Protein AF-A0A7V4MTY8-F1 (afdb_monomer)

Structure (mmCIF, N/CA/C/O backbone):
data_AF-A0A7V4MTY8-F1
#
_entry.id   AF-A0A7V4MTY8-F1
#
loop_
_atom_site.group_PDB
_atom_site.id
_atom_site.type_symbol
_atom_site.label_atom_id
_atom_site.label_alt_id
_atom_site.label_comp_id
_atom_site.label_asym_id
_atom_site.label_entity_id
_atom_site.label_seq_id
_atom_site.pdbx_PDB_ins_code
_atom_site.Cartn_x
_atom_site.Cartn_y
_atom_site.Cartn_z
_atom_site.occupancy
_atom_site.B_iso_or_equiv
_atom_site.auth_seq_id
_atom_site.auth_comp_id
_atom_site.auth_asym_id
_atom_site.auth_atom_id
_atom_site.pdbx_PDB_model_num
ATOM 1 N N . MET A 1 1 ? -22.588 10.638 9.203 1.00 77.44 1 MET A N 1
ATOM 2 C CA . MET A 1 1 ? -21.471 9.729 8.895 1.00 77.44 1 MET A CA 1
ATOM 3 C C . MET A 1 1 ? -20.597 10.411 7.862 1.00 77.44 1 MET A C 1
ATOM 5 O O . MET A 1 1 ? -21.118 10.790 6.817 1.00 77.44 1 MET A O 1
ATOM 9 N N . MET A 1 2 ? -19.331 10.663 8.190 1.00 90.56 2 MET A N 1
ATOM 10 C CA . MET A 1 2 ? -18.383 11.354 7.312 1.00 90.56 2 MET A CA 1
ATOM 11 C C . MET A 1 2 ? -17.253 10.384 6.984 1.00 90.56 2 MET A C 1
ATOM 13 O O . MET A 1 2 ? -16.496 10.002 7.865 1.00 90.56 2 MET A O 1
ATOM 17 N N . ILE A 1 3 ? -17.124 9.996 5.717 1.00 94.56 3 ILE A N 1
ATOM 18 C CA . ILE A 1 3 ? -16.050 9.092 5.298 1.00 94.56 3 ILE A CA 1
ATOM 19 C C . ILE A 1 3 ? -14.771 9.906 5.110 1.00 94.56 3 ILE A C 1
ATOM 21 O O . ILE A 1 3 ? -14.722 10.807 4.272 1.00 94.56 3 ILE A O 1
ATOM 25 N N . GLN A 1 4 ? -13.733 9.573 5.876 1.00 96.44 4 GLN A N 1
ATOM 26 C CA . GLN A 1 4 ? -12.394 10.132 5.703 1.00 96.44 4 GLN A CA 1
ATOM 27 C C . GLN A 1 4 ? -11.595 9.247 4.750 1.00 96.44 4 GLN A C 1
ATOM 29 O O . GLN A 1 4 ? -11.524 8.035 4.945 1.00 96.44 4 GLN A O 1
ATOM 34 N N . VAL A 1 5 ? -10.977 9.849 3.733 1.00 97.81 5 VAL A N 1
ATOM 35 C CA . VAL A 1 5 ? -10.083 9.148 2.804 1.00 97.81 5 VAL A CA 1
ATOM 36 C C . VAL A 1 5 ? -8.668 9.667 3.011 1.00 97.81 5 VAL A C 1
ATOM 38 O O . VAL A 1 5 ? -8.410 10.853 2.814 1.00 97.81 5 VAL A O 1
ATOM 41 N N . LEU A 1 6 ? -7.747 8.788 3.400 1.00 96.88 6 LEU A N 1
ATOM 42 C CA . LEU A 1 6 ? -6.356 9.144 3.672 1.00 96.88 6 LEU A CA 1
ATOM 43 C C . LEU A 1 6 ? -5.453 8.545 2.596 1.00 96.88 6 LEU A C 1
ATOM 45 O O . LEU A 1 6 ? -5.322 7.324 2.483 1.00 96.88 6 LEU A O 1
ATOM 49 N N . LYS A 1 7 ? -4.807 9.408 1.804 1.00 96.69 7 LYS A N 1
ATOM 50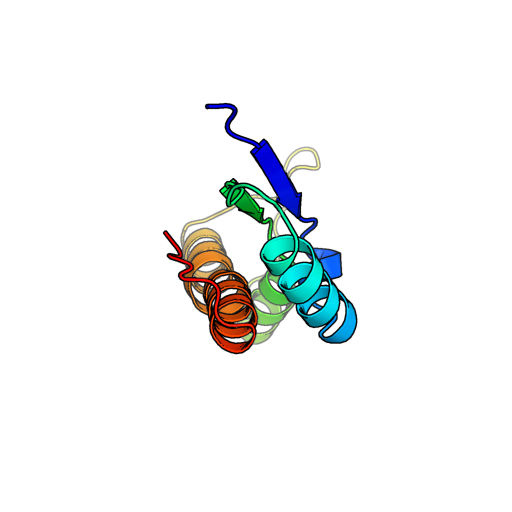 C CA . LYS A 1 7 ? -3.780 8.973 0.856 1.00 96.69 7 LYS A CA 1
ATOM 51 C C . LYS A 1 7 ? -2.447 8.842 1.579 1.00 96.69 7 LYS A C 1
ATOM 53 O O . LYS A 1 7 ? -1.855 9.834 1.986 1.00 96.69 7 LYS A O 1
ATOM 58 N N . ILE A 1 8 ? -1.944 7.620 1.654 1.00 95.25 8 ILE A N 1
ATOM 59 C CA . ILE A 1 8 ? -0.644 7.311 2.238 1.00 95.25 8 ILE A CA 1
ATOM 60 C C . ILE A 1 8 ? 0.383 7.214 1.114 1.00 95.25 8 ILE A C 1
ATOM 62 O O . ILE A 1 8 ? 0.181 6.488 0.129 1.00 95.25 8 ILE A O 1
ATOM 66 N N . GLY A 1 9 ? 1.449 8.006 1.208 1.00 91.12 9 GLY A N 1
ATOM 67 C CA . GLY A 1 9 ? 2.544 7.987 0.246 1.00 91.12 9 GLY A CA 1
ATOM 68 C C . GLY A 1 9 ? 3.248 6.627 0.235 1.00 91.12 9 GLY A C 1
ATOM 69 O O . GLY A 1 9 ? 3.286 5.909 1.229 1.00 91.12 9 GLY A O 1
ATOM 70 N N . GLY A 1 10 ? 3.717 6.213 -0.941 1.00 84.50 10 GLY A N 1
ATOM 71 C CA . GLY A 1 10 ? 4.297 4.882 -1.108 1.00 84.50 10 GLY A CA 1
ATOM 72 C C . GLY A 1 10 ? 5.673 4.725 -0.464 1.00 84.50 10 GLY A C 1
ATOM 73 O O . GLY A 1 10 ? 5.986 3.650 0.033 1.00 84.50 10 GLY A O 1
ATOM 74 N N . ASN A 1 11 ? 6.473 5.795 -0.447 1.00 87.38 11 ASN A N 1
ATOM 75 C CA . ASN A 1 11 ? 7.822 5.782 0.125 1.00 87.38 11 ASN A CA 1
ATOM 76 C C . ASN A 1 11 ? 7.793 5.639 1.650 1.00 87.38 11 ASN A C 1
ATOM 78 O O . ASN A 1 11 ? 8.681 5.030 2.230 1.00 87.38 11 ASN A O 1
ATOM 82 N N . GLU A 1 12 ? 6.774 6.204 2.285 1.00 90.44 12 GLU A N 1
ATOM 83 C CA . GLU A 1 12 ? 6.561 6.211 3.725 1.00 90.44 12 GLU A CA 1
ATOM 84 C C . GLU A 1 12 ? 6.166 4.816 4.217 1.00 90.44 12 GLU A C 1
ATOM 86 O O . GLU A 1 12 ? 6.588 4.387 5.282 1.00 90.44 12 GLU A O 1
ATOM 91 N N . ILE A 1 13 ? 5.418 4.056 3.411 1.00 90.44 13 ILE A N 1
ATOM 92 C CA . ILE A 1 13 ? 4.995 2.694 3.770 1.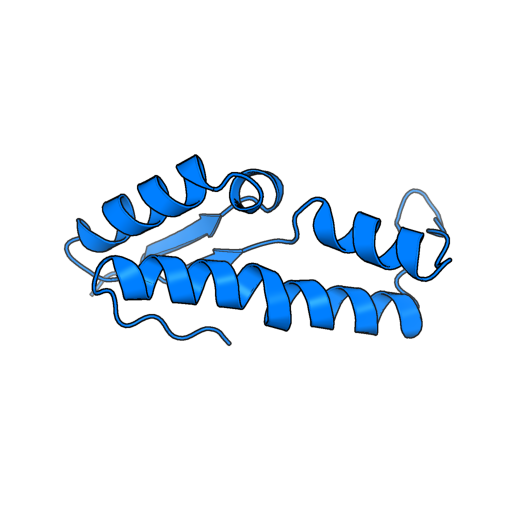00 90.44 13 ILE A CA 1
ATOM 93 C C . ILE A 1 13 ? 6.184 1.724 3.807 1.00 90.44 13 ILE A C 1
ATOM 95 O O . ILE A 1 13 ? 6.067 0.658 4.408 1.00 90.44 13 ILE A O 1
ATOM 99 N N . ASP A 1 14 ? 7.310 2.050 3.166 1.00 87.50 14 ASP A N 1
ATOM 100 C CA . ASP A 1 14 ? 8.544 1.257 3.251 1.00 87.50 14 ASP A CA 1
ATOM 101 C C . ASP A 1 14 ? 9.228 1.386 4.627 1.00 87.50 14 ASP A C 1
ATOM 103 O O . ASP A 1 14 ? 10.041 0.532 4.984 1.00 87.50 14 ASP A O 1
ATOM 107 N N . ASP A 1 15 ? 8.883 2.412 5.412 1.00 92.31 15 ASP A N 1
ATOM 108 C CA . ASP A 1 15 ? 9.368 2.618 6.775 1.00 92.31 15 ASP A CA 1
ATOM 109 C C . ASP A 1 15 ? 8.454 1.915 7.795 1.00 92.31 15 ASP A C 1
ATOM 111 O O . ASP A 1 15 ? 7.264 2.208 7.940 1.00 92.31 15 ASP A O 1
ATOM 115 N N . ALA A 1 16 ? 9.025 0.959 8.528 1.00 92.69 16 ALA A N 1
ATOM 116 C CA . ALA A 1 16 ? 8.294 0.175 9.513 1.00 92.69 16 ALA A CA 1
ATOM 117 C C . ALA A 1 16 ? 7.850 0.996 10.737 1.00 92.69 16 ALA A C 1
ATOM 119 O O . ALA A 1 16 ? 6.831 0.649 11.337 1.00 92.69 16 ALA A O 1
ATOM 120 N N . ASP A 1 17 ? 8.590 2.043 11.119 1.00 96.12 17 ASP A N 1
ATOM 121 C CA . ASP A 1 17 ? 8.188 2.948 12.203 1.00 96.12 17 ASP A CA 1
ATOM 122 C C . ASP A 1 17 ? 6.974 3.772 11.778 1.00 96.12 17 ASP A C 1
ATOM 124 O O . ASP A 1 17 ? 5.957 3.771 12.472 1.00 96.12 17 ASP A O 1
ATOM 128 N N . PHE A 1 18 ? 7.019 4.347 10.572 1.00 95.94 18 PHE A N 1
ATOM 129 C CA . PHE A 1 18 ? 5.882 5.069 10.004 1.00 95.94 18 PHE A CA 1
ATOM 130 C C . PHE A 1 18 ? 4.619 4.200 9.939 1.00 95.94 18 PHE A C 1
ATOM 132 O O . PHE A 1 18 ? 3.540 4.644 10.326 1.00 95.94 18 PHE A O 1
ATOM 139 N N . VAL A 1 19 ? 4.730 2.948 9.479 1.00 96.00 19 VAL A N 1
ATOM 140 C CA . VAL A 1 19 ? 3.579 2.033 9.388 1.00 96.00 19 VAL A CA 1
ATOM 141 C C . VAL A 1 19 ? 2.989 1.712 10.768 1.00 96.00 19 VAL A C 1
ATOM 143 O O . VAL A 1 19 ? 1.764 1.649 10.898 1.00 96.00 19 VAL A O 1
ATOM 146 N N . ARG A 1 20 ? 3.825 1.537 11.801 1.00 97.19 20 ARG A N 1
ATOM 147 C CA . ARG A 1 20 ? 3.353 1.338 13.184 1.00 97.19 20 ARG A CA 1
ATOM 148 C C . ARG A 1 20 ? 2.613 2.564 13.705 1.00 97.19 20 ARG A C 1
ATOM 150 O O . ARG A 1 20 ? 1.516 2.433 14.245 1.00 97.19 20 ARG A O 1
ATOM 157 N N . ASP A 1 21 ? 3.187 3.746 13.521 1.00 97.94 21 ASP A N 1
ATOM 158 C CA . ASP A 1 21 ? 2.584 4.987 14.002 1.00 97.94 21 ASP A CA 1
ATOM 159 C C . ASP A 1 21 ? 1.294 5.321 13.245 1.00 97.94 21 ASP A C 1
ATOM 161 O O . ASP A 1 21 ? 0.309 5.732 13.859 1.00 97.94 21 ASP A O 1
ATOM 165 N N . LEU A 1 22 ? 1.242 5.040 11.939 1.00 97.44 22 LEU A N 1
ATOM 166 C CA . LEU A 1 22 ? 0.017 5.117 11.145 1.00 97.44 22 LEU A CA 1
ATOM 167 C C . LEU A 1 22 ? -1.072 4.194 11.703 1.00 97.44 22 LEU A C 1
ATOM 169 O O . LEU A 1 22 ? -2.214 4.625 11.849 1.00 97.44 22 LEU A O 1
ATOM 173 N N . ALA A 1 23 ? -0.744 2.941 12.028 1.00 98.06 23 ALA A N 1
ATOM 174 C CA . ALA A 1 23 ? -1.722 1.994 12.558 1.00 98.06 23 ALA A CA 1
ATOM 175 C C . ALA A 1 23 ? -2.301 2.459 13.907 1.00 98.06 23 ALA A C 1
ATOM 177 O O . ALA A 1 23 ? -3.520 2.438 14.098 1.00 98.06 23 ALA A O 1
ATOM 178 N N . ARG A 1 24 ? -1.450 2.977 14.803 1.00 98.19 24 ARG A N 1
ATOM 179 C CA . ARG A 1 24 ? -1.871 3.579 16.081 1.00 98.19 24 ARG A CA 1
ATOM 180 C C . ARG A 1 24 ? -2.745 4.812 15.879 1.00 98.19 24 ARG A C 1
ATOM 182 O O . ARG A 1 24 ? -3.773 4.955 16.540 1.00 98.19 24 ARG A O 1
ATOM 189 N N . ALA A 1 25 ? -2.366 5.684 14.944 1.00 97.50 25 ALA A N 1
ATOM 190 C CA . ALA A 1 25 ? -3.150 6.862 14.599 1.00 97.50 25 ALA A CA 1
ATOM 191 C C . ALA A 1 25 ? -4.541 6.459 14.091 1.00 97.50 25 ALA A C 1
ATOM 193 O O . ALA A 1 25 ? -5.539 6.969 14.594 1.00 97.50 25 ALA A O 1
ATOM 194 N N . VAL A 1 26 ? -4.625 5.484 13.179 1.00 97.69 26 VAL A N 1
ATOM 195 C CA . VAL A 1 26 ? -5.900 4.961 12.663 1.00 97.69 26 VAL A CA 1
ATOM 196 C C . VAL A 1 26 ? -6.753 4.36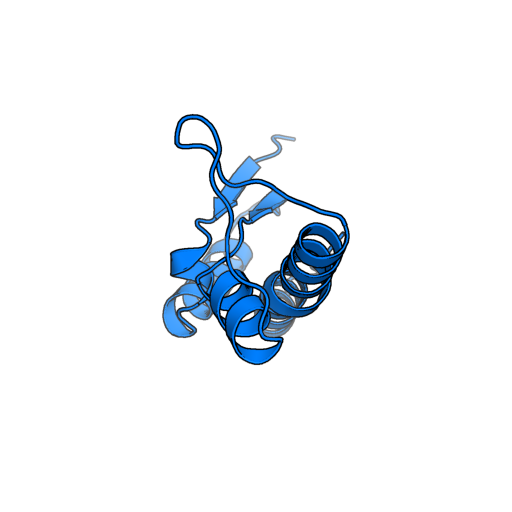8 13.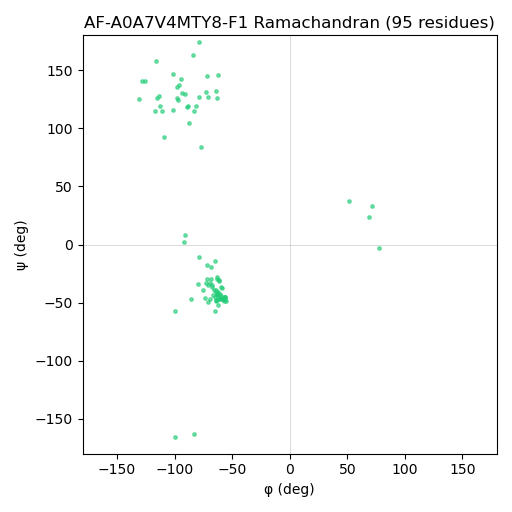783 1.00 97.69 26 VAL A C 1
ATOM 198 O O . VAL A 1 26 ? -7.947 4.654 13.844 1.00 97.69 26 VAL A O 1
ATOM 201 N N . LYS A 1 27 ? -6.156 3.609 14.708 1.00 97.56 27 LYS A N 1
ATOM 202 C CA . LYS A 1 27 ? -6.868 3.059 15.870 1.00 97.56 27 LYS A CA 1
ATOM 203 C C . LYS A 1 27 ? -7.456 4.140 16.783 1.00 97.56 27 LYS A C 1
ATOM 205 O O . LYS A 1 27 ? -8.490 3.908 17.403 1.00 97.56 27 LYS A O 1
ATOM 210 N N . SER A 1 28 ? -6.803 5.298 16.874 1.00 97.19 28 SER A N 1
ATOM 211 C CA . SER A 1 28 ? -7.242 6.420 17.714 1.00 97.19 28 SER A CA 1
ATOM 212 C C . SER A 1 28 ? -8.378 7.261 17.114 1.00 97.19 28 SER A C 1
ATOM 214 O O . SER A 1 28 ? -8.950 8.096 17.815 1.00 97.19 28 SER A O 1
ATOM 216 N N . LEU A 1 29 ? -8.712 7.065 15.833 1.00 95.81 29 LEU A N 1
ATOM 217 C CA . LEU A 1 29 ? -9.793 7.800 15.178 1.00 95.81 29 LEU A CA 1
ATOM 218 C C . LEU A 1 29 ? -11.161 7.339 15.693 1.00 95.81 29 LEU A C 1
ATOM 220 O O . LEU A 1 29 ? -11.384 6.161 15.962 1.00 95.81 29 LEU A O 1
ATOM 224 N N . ALA A 1 30 ? -12.102 8.281 15.784 1.00 94.50 30 ALA A N 1
ATOM 225 C CA . ALA A 1 30 ? -13.467 7.991 16.220 1.00 94.50 30 ALA A CA 1
ATOM 226 C C . ALA A 1 30 ? -14.243 7.119 15.213 1.00 94.50 30 ALA A C 1
ATOM 228 O O . ALA A 1 30 ? -15.049 6.285 15.618 1.00 94.50 30 ALA A O 1
ATOM 229 N N . GLU A 1 31 ? -13.990 7.304 13.912 1.00 94.19 31 GLU A N 1
ATOM 230 C CA . GLU A 1 31 ? -14.555 6.505 12.819 1.00 94.19 31 GLU A CA 1
ATOM 231 C C . GLU A 1 31 ? -13.409 5.957 11.937 1.00 94.19 31 GLU A C 1
ATOM 233 O O . GLU A 1 31 ? -12.447 6.691 11.681 1.00 94.19 31 GLU A O 1
ATOM 238 N N . PRO A 1 32 ? -13.479 4.699 11.453 1.00 91.75 32 PRO A N 1
ATOM 239 C CA . PRO A 1 32 ? -12.450 4.134 10.581 1.00 91.75 32 PRO A CA 1
ATOM 240 C C . PRO A 1 32 ? -12.345 4.877 9.235 1.00 91.75 32 PRO A C 1
ATOM 242 O O . PRO A 1 32 ? -13.366 5.084 8.571 1.00 91.75 32 PRO A O 1
ATOM 245 N N . PRO A 1 33 ? -11.133 5.248 8.782 1.00 96.88 33 PRO A N 1
ATOM 246 C CA . PRO A 1 33 ? -10.934 5.868 7.479 1.00 96.88 33 PRO A CA 1
ATOM 247 C C . PRO A 1 33 ? -10.822 4.824 6.361 1.00 96.88 33 PRO A C 1
ATOM 249 O O . PRO A 1 33 ? -10.487 3.661 6.586 1.00 96.88 33 PRO A O 1
ATOM 252 N N . VAL A 1 34 ? -10.993 5.277 5.120 1.00 98.00 34 VAL A N 1
ATOM 253 C CA . VAL A 1 34 ? -10.550 4.554 3.925 1.00 98.00 34 VAL A CA 1
ATOM 254 C C . VAL A 1 34 ? -9.109 4.951 3.627 1.00 98.00 34 VAL A C 1
ATOM 256 O O . VAL A 1 34 ? -8.814 6.120 3.370 1.00 98.00 34 VAL A O 1
ATOM 259 N N . LEU A 1 35 ? -8.198 3.981 3.639 1.00 97.69 35 LEU A N 1
ATOM 260 C CA . LEU A 1 35 ? -6.800 4.210 3.282 1.00 97.69 35 LEU A CA 1
ATOM 261 C C . LEU A 1 35 ? -6.573 3.916 1.800 1.00 97.69 35 LEU A C 1
ATOM 263 O O . LEU A 1 35 ? -6.910 2.841 1.311 1.00 97.69 35 LEU A O 1
ATOM 267 N N . VAL A 1 36 ? -5.938 4.852 1.098 1.00 97.75 36 VAL A N 1
ATOM 268 C CA . VAL A 1 36 ? -5.460 4.660 -0.275 1.00 97.75 36 VAL A CA 1
ATOM 269 C C . VAL A 1 36 ? -3.942 4.693 -0.240 1.00 97.75 36 VAL A C 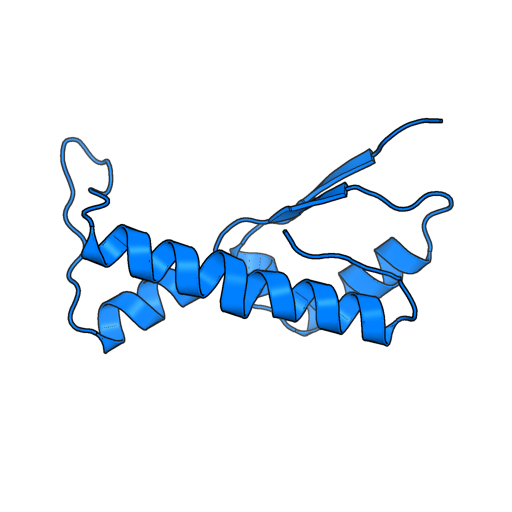1
ATOM 271 O O . VAL A 1 36 ? -3.355 5.647 0.268 1.00 97.75 36 VAL A O 1
ATOM 274 N N . HIS A 1 37 ? -3.276 3.686 -0.796 1.00 95.81 37 HIS A N 1
ATOM 275 C CA . HIS A 1 37 ? -1.817 3.643 -0.832 1.00 95.81 37 HIS A CA 1
ATOM 276 C C . HIS A 1 37 ? -1.273 3.689 -2.259 1.00 95.81 37 HIS A C 1
ATOM 278 O O . HIS A 1 37 ? -1.972 3.422 -3.231 1.00 95.81 37 HIS A O 1
ATOM 284 N N . GLY A 1 38 ? -0.012 4.103 -2.382 1.00 92.06 38 GLY A N 1
ATOM 285 C CA . GLY A 1 38 ? 0.755 3.950 -3.617 1.00 92.06 38 GLY A CA 1
ATOM 286 C C . GLY A 1 38 ? 1.688 2.745 -3.541 1.00 92.06 38 GLY A C 1
ATOM 287 O O . GLY A 1 38 ? 1.582 1.911 -2.641 1.00 92.06 38 GLY A O 1
ATOM 288 N N . GLY A 1 39 ? 2.636 2.692 -4.469 1.00 84.00 39 GLY A N 1
ATOM 289 C CA . GLY A 1 39 ? 3.781 1.792 -4.382 1.00 84.00 39 GLY A CA 1
ATOM 290 C C . GLY A 1 39 ? 4.980 2.494 -3.766 1.00 84.00 39 GLY A C 1
ATOM 291 O O . GLY A 1 39 ? 5.199 3.671 -4.044 1.00 84.00 39 GLY A O 1
ATOM 292 N N . GLY A 1 40 ? 5.746 1.775 -2.955 1.00 76.44 40 GLY A N 1
ATOM 293 C CA . GLY A 1 40 ? 7.063 2.209 -2.505 1.00 76.44 40 GLY A CA 1
ATOM 294 C C . GLY A 1 40 ? 8.153 1.903 -3.528 1.00 76.44 40 GLY A C 1
ATOM 295 O O . GLY A 1 40 ? 7.894 1.571 -4.692 1.00 76.44 40 GLY A O 1
ATOM 296 N N . LYS A 1 41 ? 9.401 1.941 -3.066 1.00 90.69 41 LYS A N 1
ATOM 297 C CA . LYS A 1 41 ? 10.592 1.576 -3.853 1.00 90.69 41 LYS A CA 1
ATOM 298 C C . LYS A 1 41 ? 10.588 0.092 -4.239 1.00 90.69 41 LYS A C 1
ATOM 300 O O . LYS A 1 41 ? 11.309 -0.333 -5.137 1.00 90.69 41 LYS A O 1
ATOM 305 N N . GLU A 1 42 ? 9.729 -0.696 -3.601 1.00 91.38 42 GLU A N 1
ATOM 306 C CA . GLU A 1 42 ? 9.628 -2.144 -3.761 1.00 91.38 42 GLU A CA 1
ATOM 307 C C . GLU A 1 42 ? 9.228 -2.615 -5.163 1.00 91.38 42 GLU A C 1
ATOM 309 O O . GLU A 1 42 ? 9.661 -3.693 -5.565 1.00 91.38 42 GLU A O 1
ATOM 314 N N . ILE A 1 43 ? 8.456 -1.823 -5.921 1.00 92.44 43 ILE A N 1
ATOM 315 C CA . ILE A 1 43 ? 8.113 -2.168 -7.314 1.00 92.44 43 ILE A CA 1
ATOM 316 C C . ILE A 1 43 ? 9.392 -2.220 -8.146 1.00 92.44 43 ILE A C 1
ATOM 318 O O . ILE A 1 43 ? 9.674 -3.228 -8.789 1.00 92.44 43 ILE A O 1
ATOM 322 N N . ARG A 1 44 ? 10.188 -1.146 -8.080 1.00 90.75 44 ARG A N 1
ATOM 323 C CA . ARG A 1 44 ? 11.472 -1.045 -8.777 1.00 90.75 44 ARG A CA 1
ATOM 324 C C . ARG A 1 44 ? 12.403 -2.178 -8.353 1.00 90.75 44 ARG A C 1
ATOM 326 O O . ARG A 1 44 ? 12.943 -2.862 -9.211 1.00 90.75 44 ARG A O 1
ATOM 333 N N . ASN A 1 45 ? 12.512 -2.431 -7.049 1.00 92.88 45 ASN A N 1
ATOM 334 C CA . ASN A 1 45 ? 13.375 -3.490 -6.526 1.00 92.88 45 ASN A CA 1
ATOM 335 C C . ASN A 1 45 ? 13.000 -4.880 -7.068 1.00 92.88 45 ASN A C 1
ATOM 337 O O . ASN A 1 45 ? 13.883 -5.705 -7.292 1.00 92.88 45 ASN A O 1
ATOM 341 N N . LEU A 1 46 ? 11.705 -5.178 -7.237 1.00 94.25 46 LEU A N 1
ATOM 342 C CA . LEU A 1 46 ? 11.283 -6.460 -7.806 1.00 94.25 46 LEU A CA 1
ATOM 343 C C . LEU A 1 46 ? 11.506 -6.510 -9.322 1.00 94.25 46 LEU A C 1
ATOM 345 O O . LEU A 1 46 ? 11.964 -7.534 -9.815 1.00 94.25 46 LEU A O 1
ATOM 349 N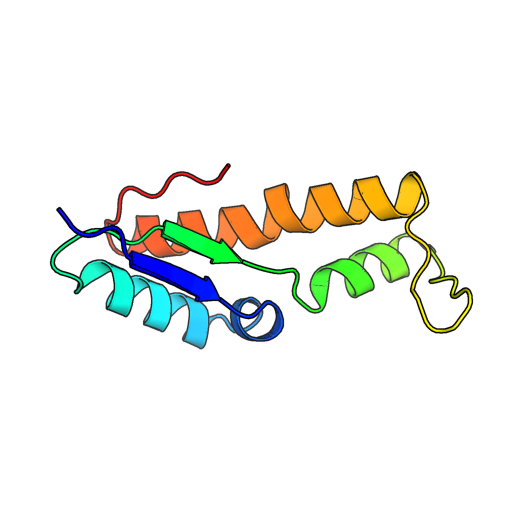 N . GLN A 1 47 ? 11.251 -5.414 -10.043 1.00 93.69 47 GLN A N 1
ATOM 350 C CA . GLN A 1 47 ? 11.559 -5.318 -11.475 1.00 93.69 47 GLN A CA 1
ATOM 351 C C . GLN A 1 47 ? 13.051 -5.569 -11.744 1.00 93.69 47 GLN A C 1
ATOM 353 O O . GLN A 1 47 ? 13.381 -6.427 -12.558 1.00 93.69 47 GLN A O 1
ATOM 358 N N . GLU A 1 48 ? 13.944 -4.916 -10.994 1.00 93.38 48 GLU A N 1
ATOM 359 C CA . GLU A 1 48 ? 15.401 -5.087 -11.110 1.00 93.38 48 GLU A CA 1
ATOM 360 C C . GLU A 1 48 ? 15.833 -6.536 -10.838 1.00 93.38 48 GLU A C 1
ATOM 362 O O . GLU A 1 48 ? 16.606 -7.113 -11.599 1.00 93.38 48 GLU A O 1
ATOM 367 N N . LYS A 1 49 ? 15.282 -7.176 -9.797 1.00 95.62 49 LYS A N 1
ATOM 368 C CA . LYS A 1 49 ? 15.566 -8.591 -9.485 1.00 95.62 49 LYS A CA 1
ATOM 369 C C . LYS A 1 49 ? 15.114 -9.561 -10.575 1.00 95.62 49 LYS A C 1
ATOM 371 O O . LYS A 1 49 ? 15.683 -10.643 -10.686 1.00 95.62 49 LYS A O 1
ATOM 376 N N . LEU A 1 50 ? 14.085 -9.196 -11.334 1.00 96.19 50 LEU A N 1
ATOM 377 C CA . LEU A 1 50 ? 13.552 -9.986 -12.444 1.00 96.19 50 LEU A CA 1
ATOM 378 C C . LEU A 1 50 ? 14.187 -9.613 -13.794 1.00 96.19 50 LEU A C 1
ATOM 380 O O . LEU A 1 50 ? 13.806 -10.181 -14.813 1.00 96.19 50 LEU A O 1
ATOM 384 N N . GLY A 1 51 ? 15.145 -8.677 -13.817 1.00 94.88 51 GLY A N 1
ATOM 385 C CA . GLY A 1 51 ? 15.783 -8.204 -15.048 1.00 94.88 51 GLY A CA 1
ATOM 386 C C . GLY A 1 51 ? 14.850 -7.395 -15.955 1.00 94.88 51 GLY A C 1
ATOM 387 O O . GLY A 1 51 ? 15.064 -7.338 -17.165 1.00 94.88 51 GLY A O 1
ATOM 388 N N . LEU A 1 52 ? 13.790 -6.800 -15.396 1.00 93.62 52 LEU A N 1
ATOM 389 C CA . LEU A 1 52 ? 12.852 -5.955 -16.130 1.00 93.62 52 LEU A CA 1
ATOM 390 C C . LEU A 1 52 ? 13.347 -4.507 -16.139 1.00 93.62 52 LEU A C 1
ATOM 392 O O . LEU A 1 52 ? 13.224 -3.783 -15.150 1.00 93.62 52 LEU A O 1
ATOM 396 N N . GLU A 1 53 ? 13.875 -4.081 -17.282 1.00 87.81 53 GLU A N 1
ATOM 397 C CA . GLU A 1 53 ? 14.388 -2.725 -17.475 1.00 87.81 53 GLU A CA 1
ATOM 398 C C . GLU A 1 53 ? 13.256 -1.709 -17.730 1.00 87.81 53 GLU A C 1
ATOM 400 O O . GLU A 1 53 ? 12.456 -1.892 -18.657 1.00 87.81 53 GLU A O 1
ATOM 405 N N . PRO A 1 54 ? 13.181 -0.599 -16.968 1.00 85.69 54 PRO A N 1
ATOM 406 C CA . PRO A 1 54 ? 12.194 0.448 -17.205 1.00 85.69 54 PRO A CA 1
ATOM 407 C C . PRO A 1 54 ? 12.383 1.121 -18.571 1.00 85.69 54 PRO A C 1
ATOM 409 O O . PRO A 1 54 ? 13.444 1.670 -18.866 1.00 85.69 54 PRO A O 1
ATOM 412 N N . ARG A 1 55 ? 11.320 1.166 -19.380 1.00 90.62 55 ARG A N 1
ATOM 413 C CA . ARG A 1 55 ? 11.286 1.943 -20.630 1.00 90.62 55 ARG A CA 1
ATOM 414 C C . ARG A 1 55 ? 10.514 3.241 -20.435 1.00 90.62 55 ARG A C 1
ATOM 416 O O . ARG A 1 55 ? 9.538 3.274 -19.685 1.00 90.62 55 ARG A O 1
ATOM 423 N N . TYR A 1 56 ? 10.927 4.289 -21.140 1.00 94.50 56 TYR A N 1
ATOM 424 C CA . TYR A 1 56 ? 10.274 5.595 -21.105 1.00 94.50 56 TYR A CA 1
ATOM 425 C C . TYR A 1 56 ? 9.959 6.080 -22.518 1.00 94.50 56 TYR A C 1
ATOM 427 O O . TYR A 1 56 ? 10.774 5.916 -23.423 1.00 94.50 56 TYR A O 1
ATOM 435 N N . VAL A 1 57 ? 8.789 6.693 -22.682 1.00 96.69 57 VAL A N 1
ATOM 436 C CA . VAL A 1 57 ? 8.359 7.400 -23.896 1.00 96.69 57 VAL A CA 1
ATOM 437 C C . VAL A 1 57 ? 7.828 8.754 -23.443 1.00 96.69 57 VAL A C 1
ATOM 439 O O . VAL A 1 57 ? 7.008 8.812 -22.531 1.00 96.69 57 VAL A O 1
ATOM 442 N N . ASP A 1 58 ? 8.359 9.840 -24.005 1.00 96.00 58 ASP A N 1
ATOM 443 C CA . ASP A 1 58 ? 7.981 11.220 -23.656 1.00 96.00 58 ASP A CA 1
ATOM 444 C C . ASP A 1 58 ? 8.032 11.526 -22.145 1.00 96.00 58 ASP A C 1
ATOM 446 O O . ASP A 1 58 ? 7.189 12.224 -21.586 1.00 96.00 58 ASP A O 1
ATOM 450 N N . GLY A 1 59 ? 9.028 10.965 -21.450 1.00 94.12 59 GLY A N 1
ATOM 451 C CA . GLY A 1 59 ? 9.209 11.130 -20.001 1.00 94.12 59 GLY A CA 1
ATOM 452 C C . GLY A 1 59 ? 8.268 10.289 -19.129 1.00 94.12 59 GLY A C 1
ATOM 453 O O . GLY A 1 59 ? 8.420 10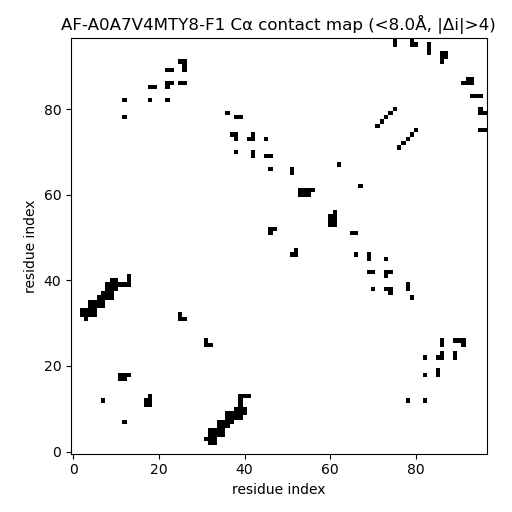.281 -17.907 1.00 94.12 59 GLY A O 1
ATOM 454 N N . LEU A 1 60 ? 7.340 9.534 -19.721 1.00 93.25 60 LEU A N 1
ATOM 455 C CA . LEU A 1 60 ? 6.438 8.625 -19.018 1.00 93.25 60 LEU A CA 1
ATOM 456 C C . LEU A 1 60 ? 6.981 7.200 -19.042 1.00 93.25 60 LEU A C 1
ATOM 458 O O . LEU A 1 60 ? 7.447 6.713 -20.072 1.00 93.25 60 LEU A O 1
ATOM 462 N N . ARG A 1 61 ? 6.900 6.507 -17.903 1.00 90.12 61 ARG A N 1
ATOM 463 C CA . ARG A 1 61 ? 7.274 5.093 -17.828 1.00 90.12 61 ARG A CA 1
ATOM 464 C C . ARG A 1 61 ? 6.240 4.250 -18.571 1.00 90.12 61 ARG A C 1
ATOM 466 O O . ARG A 1 61 ? 5.053 4.300 -18.252 1.00 90.12 61 ARG A O 1
ATOM 473 N N . VAL A 1 62 ? 6.704 3.421 -19.495 1.00 93.81 62 VAL A N 1
ATOM 474 C CA . VAL A 1 62 ? 5.871 2.415 -20.155 1.00 93.81 62 VAL A CA 1
ATOM 475 C C . VAL A 1 62 ? 5.578 1.294 -19.163 1.00 93.81 62 VAL A C 1
ATOM 477 O O . VAL A 1 62 ? 6.484 0.788 -18.503 1.00 93.81 62 VAL A O 1
ATOM 480 N N . THR A 1 63 ? 4.308 0.916 -19.048 1.00 93.75 63 THR A N 1
ATOM 481 C CA . THR A 1 63 ? 3.880 -0.248 -18.263 1.00 93.75 63 THR A CA 1
ATOM 482 C C . THR A 1 63 ? 3.424 -1.317 -19.246 1.00 93.75 63 THR A C 1
ATOM 4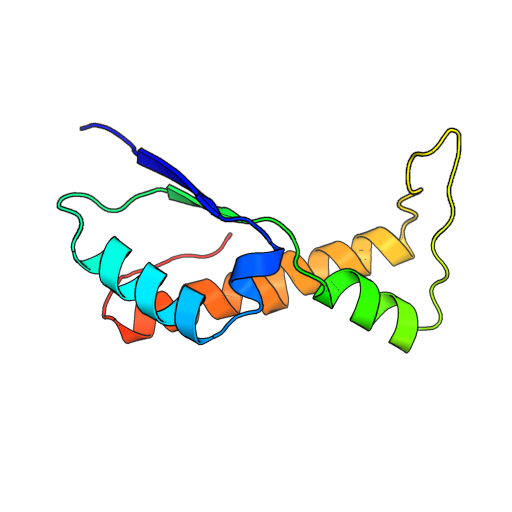84 O O . THR A 1 63 ? 2.287 -1.281 -19.704 1.00 93.75 63 THR A O 1
ATOM 487 N N . ASP A 1 64 ? 4.347 -2.199 -19.630 1.00 94.75 64 ASP A N 1
ATOM 488 C CA . ASP A 1 64 ? 4.037 -3.400 -20.412 1.00 94.75 64 ASP A CA 1
ATOM 489 C C . ASP A 1 64 ? 3.445 -4.504 -19.522 1.00 94.75 64 ASP A C 1
ATOM 491 O O . ASP A 1 64 ? 3.375 -4.349 -18.301 1.00 94.75 64 ASP A O 1
ATOM 495 N N . ASP A 1 65 ? 3.009 -5.609 -20.127 1.00 96.62 65 ASP A N 1
ATOM 496 C CA . ASP A 1 65 ? 2.304 -6.688 -19.421 1.00 96.62 65 ASP A CA 1
ATOM 497 C C . ASP A 1 65 ? 3.124 -7.239 -18.243 1.00 96.62 65 ASP A C 1
ATOM 499 O O . ASP A 1 65 ? 2.633 -7.307 -17.116 1.00 96.62 65 ASP A O 1
ATOM 503 N N . ALA A 1 66 ? 4.414 -7.517 -18.463 1.00 95.19 66 ALA A N 1
ATOM 504 C CA . ALA A 1 66 ? 5.318 -7.983 -17.411 1.00 95.19 66 ALA A CA 1
ATOM 505 C C . ALA A 1 66 ? 5.488 -6.943 -16.288 1.00 95.19 66 ALA A C 1
ATOM 507 O O . ALA A 1 66 ? 5.498 -7.279 -15.101 1.00 95.19 66 ALA A O 1
ATOM 508 N N . SER A 1 67 ? 5.593 -5.657 -16.637 1.00 93.62 67 SER A N 1
ATOM 509 C CA . SER A 1 67 ? 5.655 -4.582 -15.644 1.00 93.62 67 SER A CA 1
ATOM 510 C C . SER A 1 67 ? 4.355 -4.450 -14.855 1.00 93.62 67 SER A C 1
ATOM 512 O O . SER A 1 67 ? 4.405 -4.199 -13.650 1.00 93.62 67 SER A O 1
ATOM 514 N N . LEU A 1 68 ? 3.200 -4.611 -15.506 1.00 95.38 68 LEU A N 1
ATOM 515 C CA . LEU A 1 68 ? 1.891 -4.534 -14.865 1.00 95.38 68 LEU A CA 1
ATOM 516 C C . LEU A 1 68 ? 1.707 -5.662 -13.848 1.00 95.38 68 LEU A C 1
ATOM 518 O O . LEU A 1 68 ? 1.290 -5.389 -12.722 1.00 95.38 68 LEU A O 1
ATOM 522 N N . GLU A 1 69 ? 2.076 -6.893 -14.205 1.00 96.44 69 GLU A N 1
ATOM 523 C CA . GLU A 1 69 ? 2.044 -8.038 -13.288 1.00 96.44 69 GLU A CA 1
ATOM 524 C C . GLU A 1 69 ? 2.883 -7.767 -12.034 1.00 96.44 69 GLU A C 1
ATOM 526 O O . GLU A 1 69 ? 2.411 -7.938 -10.908 1.00 96.44 69 GLU A O 1
ATOM 531 N N . VAL A 1 70 ? 4.109 -7.260 -12.202 1.00 95.25 70 VAL A N 1
ATOM 532 C CA . VAL A 1 70 ? 4.982 -6.915 -11.069 1.00 95.25 70 VAL A CA 1
ATOM 533 C C . VAL A 1 70 ? 4.389 -5.807 -10.204 1.00 95.25 70 VAL A C 1
ATOM 535 O O . VAL A 1 70 ? 4.407 -5.905 -8.974 1.00 95.25 70 VAL A O 1
ATOM 538 N N . VAL A 1 71 ? 3.825 -4.768 -10.820 1.00 94.62 71 VAL A N 1
ATOM 539 C CA . VAL A 1 71 ? 3.142 -3.690 -10.097 1.00 94.62 71 VAL A CA 1
ATOM 540 C C . VAL A 1 71 ? 1.982 -4.247 -9.266 1.00 94.62 71 VAL A C 1
ATOM 542 O O . VAL A 1 71 ? 1.887 -3.925 -8.081 1.00 94.62 71 VAL A O 1
ATOM 545 N N . GLN A 1 72 ? 1.139 -5.107 -9.841 1.00 95.88 72 GLN A N 1
ATOM 546 C CA . GLN A 1 72 ? 0.008 -5.722 -9.141 1.00 95.88 72 GLN A CA 1
ATOM 547 C C . GLN A 1 72 ? 0.469 -6.608 -7.980 1.00 95.88 72 GLN A C 1
ATOM 549 O O . GLN A 1 72 ? -0.023 -6.451 -6.861 1.00 95.88 72 GLN A O 1
ATOM 554 N N . MET A 1 73 ? 1.457 -7.480 -8.208 1.00 96.19 73 MET A N 1
ATOM 555 C CA . MET A 1 73 ? 2.016 -8.351 -7.170 1.00 96.19 73 MET A CA 1
ATOM 556 C C . MET A 1 73 ? 2.527 -7.553 -5.968 1.00 96.19 73 MET A C 1
ATOM 558 O O . MET A 1 73 ? 2.248 -7.897 -4.818 1.00 96.19 73 MET A O 1
ATOM 562 N N . VAL A 1 74 ? 3.257 -6.463 -6.211 1.00 95.50 74 VAL A N 1
ATOM 563 C CA . VAL A 1 74 ? 3.825 -5.655 -5.126 1.00 95.50 74 VAL A CA 1
ATOM 564 C C . VAL A 1 74 ? 2.752 -4.833 -4.419 1.00 95.50 74 VAL A C 1
ATOM 566 O O . VAL A 1 74 ? 2.717 -4.825 -3.187 1.00 95.50 74 VAL A O 1
ATOM 569 N N . LEU A 1 75 ? 1.871 -4.163 -5.167 1.00 96.06 75 LEU A N 1
ATOM 570 C CA . LEU A 1 75 ? 0.831 -3.319 -4.583 1.00 96.06 75 LEU A CA 1
ATOM 571 C C . LEU A 1 75 ? -0.172 -4.143 -3.776 1.00 96.06 75 LEU A C 1
ATOM 573 O O . LEU A 1 75 ? -0.314 -3.889 -2.583 1.00 96.06 75 LEU A O 1
ATOM 577 N N . ALA A 1 76 ? -0.817 -5.138 -4.390 1.00 96.25 76 ALA A N 1
ATOM 578 C CA . ALA A 1 76 ? -1.882 -5.923 -3.760 1.00 96.25 76 ALA A CA 1
ATOM 579 C C . ALA A 1 76 ? -1.348 -7.020 -2.826 1.00 96.25 76 ALA A C 1
ATOM 581 O O . ALA A 1 76 ? -1.969 -7.334 -1.810 1.00 96.25 76 ALA A O 1
ATOM 582 N N . GLY A 1 77 ? -0.197 -7.612 -3.151 1.00 95.00 77 GLY A N 1
ATOM 583 C CA . GLY A 1 77 ? 0.362 -8.722 -2.383 1.00 95.00 77 GLY A CA 1
ATOM 584 C C . GLY A 1 77 ? 1.209 -8.272 -1.201 1.00 95.00 77 GLY A C 1
ATOM 585 O O . GLY A 1 77 ? 1.048 -8.784 -0.097 1.00 95.00 77 GLY A O 1
ATOM 586 N N . ARG A 1 78 ? 2.121 -7.317 -1.405 1.00 93.00 78 ARG A N 1
ATOM 587 C CA . ARG A 1 78 ? 3.130 -6.979 -0.390 1.00 93.00 78 ARG A CA 1
ATOM 588 C C . ARG A 1 78 ? 2.770 -5.740 0.416 1.00 93.00 78 ARG A C 1
ATOM 590 O O . ARG A 1 78 ? 2.664 -5.816 1.637 1.00 93.00 78 ARG A O 1
ATOM 597 N N . ILE A 1 79 ? 2.563 -4.613 -0.259 1.00 94.88 79 ILE A N 1
ATOM 598 C CA . ILE A 1 79 ? 2.348 -3.317 0.397 1.00 94.88 79 ILE A CA 1
ATOM 599 C C . ILE A 1 79 ? 0.974 -3.286 1.073 1.00 94.88 79 ILE A C 1
ATOM 601 O O . ILE A 1 79 ? 0.884 -2.996 2.266 1.00 94.88 79 ILE 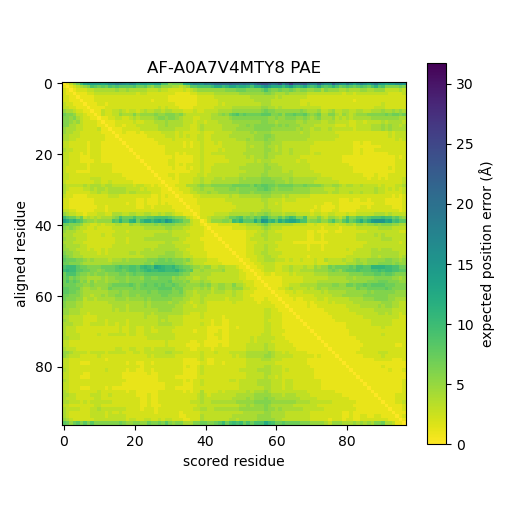A O 1
ATOM 605 N N . ASN A 1 80 ? -0.080 -3.665 0.345 1.00 96.56 80 ASN A N 1
ATOM 606 C CA . ASN A 1 80 ? -1.442 -3.762 0.873 1.00 96.56 80 ASN A CA 1
ATOM 607 C C . ASN A 1 80 ? -1.500 -4.677 2.106 1.00 96.56 80 ASN A C 1
ATOM 609 O O . ASN A 1 80 ? -2.003 -4.276 3.154 1.00 96.56 80 ASN A O 1
ATOM 613 N N . LYS A 1 81 ? -0.910 -5.878 2.029 1.00 95.94 81 LYS A N 1
ATOM 614 C CA . LYS A 1 81 ? -0.951 -6.841 3.140 1.00 95.94 81 LYS A CA 1
ATOM 615 C C . LYS A 1 81 ? -0.079 -6.435 4.324 1.00 95.94 81 LYS A C 1
ATOM 617 O O . LYS A 1 81 ? -0.465 -6.716 5.455 1.00 95.94 81 LYS A O 1
ATOM 622 N N . ARG A 1 82 ? 1.027 -5.712 4.109 1.00 94.62 82 ARG A N 1
ATOM 623 C CA . ARG A 1 82 ? 1.802 -5.106 5.206 1.00 94.62 82 ARG A CA 1
ATOM 624 C C . ARG A 1 82 ? 0.958 -4.108 5.999 1.00 94.62 82 ARG A C 1
ATOM 626 O O . ARG A 1 82 ? 0.959 -4.173 7.225 1.00 94.62 82 ARG A O 1
ATOM 633 N N . LEU A 1 83 ? 0.217 -3.230 5.319 1.00 96.38 83 LEU A N 1
ATOM 634 C CA . LEU A 1 83 ? -0.679 -2.275 5.980 1.00 96.38 83 LEU A CA 1
ATOM 635 C C . LEU A 1 83 ? -1.807 -2.982 6.733 1.00 96.38 83 LEU A C 1
ATOM 637 O O . LEU A 1 83 ? -2.013 -2.703 7.910 1.00 96.38 83 LEU A O 1
ATOM 641 N N . VAL A 1 84 ? -2.490 -3.931 6.085 1.00 97.81 84 VAL A N 1
ATOM 642 C CA . VAL A 1 84 ? -3.558 -4.724 6.720 1.00 97.81 84 VAL A CA 1
ATOM 643 C C . VAL A 1 84 ? -3.039 -5.447 7.963 1.00 97.81 84 VAL A C 1
ATOM 645 O O . VAL A 1 84 ? -3.669 -5.388 9.013 1.00 97.81 84 VAL A O 1
ATOM 648 N N . SER A 1 85 ? -1.865 -6.078 7.877 1.00 97.50 85 SER A N 1
ATOM 649 C CA . SER A 1 85 ? -1.257 -6.774 9.013 1.00 97.50 85 SER A CA 1
ATOM 650 C C . SER A 1 85 ? -0.899 -5.827 10.158 1.00 97.50 85 SER A C 1
ATOM 652 O O . SER A 1 85 ? -1.091 -6.193 11.314 1.00 97.50 85 SER A O 1
ATOM 654 N N . ALA A 1 86 ? -0.373 -4.635 9.863 1.00 97.44 86 ALA A N 1
ATOM 655 C CA . ALA A 1 86 ? -0.031 -3.651 10.888 1.00 97.44 86 ALA A CA 1
ATOM 656 C C . ALA A 1 86 ? -1.282 -3.117 11.600 1.00 97.44 86 ALA A C 1
ATOM 658 O O . ALA A 1 86 ? -1.318 -3.058 12.825 1.00 97.44 86 ALA A O 1
ATOM 659 N N . LEU A 1 87 ? -2.332 -2.806 10.836 1.00 98.25 87 LEU A N 1
ATOM 660 C CA . LEU A 1 87 ? -3.631 -2.389 11.365 1.00 98.25 87 LEU A CA 1
ATOM 661 C C . LEU A 1 87 ? -4.266 -3.482 12.233 1.00 98.25 87 LEU A C 1
ATOM 663 O O . LEU A 1 87 ? -4.699 -3.204 13.351 1.00 98.25 87 LEU A O 1
ATOM 667 N N . GLY A 1 88 ? -4.250 -4.732 11.764 1.00 97.94 88 GLY A N 1
ATOM 668 C CA . GLY A 1 88 ? -4.723 -5.883 12.532 1.00 97.94 88 GLY A CA 1
ATOM 669 C C . GLY A 1 88 ? -3.951 -6.083 13.840 1.00 97.94 88 GLY A C 1
ATOM 670 O O . GLY A 1 88 ? -4.553 -6.403 14.862 1.00 97.94 88 GLY A O 1
ATOM 671 N N . GLY A 1 89 ? -2.639 -5.822 13.838 1.00 97.62 89 GLY A N 1
ATOM 672 C CA . GLY A 1 89 ? -1.797 -5.860 15.038 1.00 97.62 89 GLY A CA 1
ATOM 673 C C . GLY A 1 89 ? -2.199 -4.848 16.119 1.00 97.62 89 GLY A C 1
ATOM 674 O O . GLY A 1 89 ? -2.060 -5.143 17.302 1.00 97.62 89 GLY A O 1
ATOM 675 N N . GLU A 1 90 ? -2.762 -3.702 15.729 1.00 97.44 90 GLU A N 1
ATOM 676 C CA . GLU A 1 90 ? -3.318 -2.683 16.638 1.00 97.44 90 GLU A CA 1
ATOM 677 C C . GLU A 1 90 ? -4.823 -2.909 16.934 1.00 97.44 90 GLU A C 1
ATOM 679 O O . GLU A 1 90 ? -5.499 -2.076 17.547 1.00 97.44 90 GLU A O 1
ATOM 684 N N . GLY A 1 91 ? -5.386 -4.043 16.496 1.00 96.81 91 GLY A N 1
ATOM 685 C CA . GLY A 1 91 ? -6.792 -4.393 16.704 1.00 96.81 91 GLY A CA 1
ATOM 686 C C . GLY A 1 91 ? -7.767 -3.557 15.867 1.00 96.81 91 GLY A C 1
ATOM 687 O O . GLY A 1 91 ? -8.863 -3.232 16.342 1.00 96.81 91 GLY A O 1
ATOM 688 N N . VAL A 1 92 ? -7.359 -3.154 14.660 1.00 97.62 92 VAL A N 1
ATOM 689 C CA . VAL A 1 92 ? -8.226 -2.560 13.631 1.00 97.62 92 VAL A CA 1
ATOM 690 C C . VAL A 1 92 ? -8.625 -3.651 12.636 1.00 97.62 92 VAL A C 1
ATOM 692 O O . VAL A 1 92 ? -7.761 -4.311 12.061 1.00 97.62 92 VAL A O 1
ATOM 695 N N . ASP A 1 93 ? -9.929 -3.826 12.409 1.00 97.12 93 ASP A N 1
ATOM 696 C CA . ASP A 1 93 ? -10.457 -4.772 11.417 1.00 97.12 93 ASP A CA 1
ATOM 697 C C . ASP A 1 93 ? -10.314 -4.194 10.000 1.00 97.12 93 ASP A C 1
ATOM 699 O O . ASP A 1 93 ? -11.196 -3.505 9.484 1.00 97.12 93 ASP A O 1
ATOM 703 N N . ALA A 1 94 ? -9.131 -4.379 9.414 1.00 97.81 94 ALA A N 1
ATOM 704 C CA . ALA A 1 94 ? -8.779 -3.842 8.108 1.00 97.81 94 ALA A CA 1
ATOM 705 C C . ALA A 1 94 ? -8.952 -4.889 7.002 1.00 97.81 94 ALA A C 1
ATOM 707 O O . ALA A 1 94 ? -8.457 -6.012 7.100 1.00 97.81 94 ALA A O 1
ATOM 708 N N . PHE A 1 95 ? -9.558 -4.477 5.887 1.00 97.88 95 PHE A N 1
ATOM 709 C CA . PHE A 1 95 ? -9.663 -5.283 4.675 1.00 97.88 95 PHE A CA 1
ATOM 710 C C . PHE A 1 95 ? -8.898 -4.630 3.523 1.00 97.88 95 PHE A C 1
ATOM 712 O O . PHE A 1 95 ? -9.122 -3.468 3.189 1.00 97.88 95 PHE A O 1
ATOM 719 N N . GLY A 1 96 ? -7.989 -5.391 2.914 1.00 96.81 96 GLY A N 1
ATOM 720 C CA . GLY A 1 96 ? -7.210 -4.952 1.761 1.00 96.81 96 GLY A CA 1
ATOM 721 C C . GLY A 1 96 ? -7.759 -5.533 0.465 1.00 96.81 96 GLY A C 1
ATOM 722 O O . GLY A 1 96 ? -7.702 -6.752 0.276 1.00 96.81 96 GLY A O 1
ATOM 723 N N . MET A 1 97 ? -8.240 -4.646 -0.404 1.00 92.56 97 MET A N 1
ATOM 724 C CA . MET A 1 97 ? -8.760 -4.913 -1.752 1.00 92.56 97 MET A CA 1
ATOM 725 C C . MET A 1 97 ? -7.786 -4.474 -2.841 1.00 92.56 97 MET A C 1
ATOM 727 O O . MET A 1 97 ? -6.910 -3.630 -2.532 1.00 92.56 97 MET A O 1
#

Mean predicted aligned error: 3.12 Å

Nearest PDB structures (foldseek):
  2buf-assembly1_A  TM=8.517E-01  e=2.843E-07  Pseudomonas aeruginosa
  7nly-assembly1_A  TM=9.219E-01  e=1.349E-06  Mycobacterium tuberculosis H37Rv
  2v5h-assembly1_D  TM=8.775E-01  e=9.615E-07  Synechococcus elongatus PCC 7942 = FACHB-805
  2bty-assembly1_A  TM=8.211E-01  e=2.318E-06  Thermotoga maritima
  2ap9-assembly1_E  TM=9.256E-01  e=2.317E-05  Mycobacterium tuberculosis CDC1551

Foldseek 3Di:
DDAAEAEDEAQQLVDPVSLLVVLVVQVPDPDHHHYDYAHHCVLVVVCVVVVNDWDDDPNDTDQDPVSVVSRCCCVQPPSQVSSCVSNVVVVHNDDGD

Radius of gyration: 15.38 Å; Cα contacts (8 Å, |Δi|>4): 110; chains: 1; bounding box: 37×21×42 Å

Secondary structure (DSSP, 8-state):
----EEEE-TTGGG-HHHHHHHHHHHHHSSSPPEEEE---THHHHHHHHTT-PPPEETTEEP--HHHHHHHHIIIIIIIHHHHHHHHHHTT------

Sequence (97 aa):
MMIQVLKIGGNEIDDADFVRDLARAVKSLAEPPVLVHGGGKEIRNLQEKLGLEPRYVDGLRVTDDASLEVVQMVLAGRINKRLVSALGGEGVDAFGM

Solvent-accessible surface area (backbone atoms only — not comparable to full-atom values): 5773 Å² total; per-residue (Å²): 137,84,88,45,76,47,79,43,61,17,66,53,64,70,36,69,65,53,41,50,54,49,24,52,53,54,61,69,44,95,64,82,64,48,79,44,73,56,64,36,68,60,43,58,56,50,32,57,76,70,69,51,77,89,47,70,58,97,88,40,74,61,74,49,73,73,53,46,53,49,45,48,49,38,37,62,57,49,53,37,45,51,52,30,52,42,23,43,74,63,74,35,96,58,84,74,127

pLDDT: mean 94.32, std 4.0, range [76.44, 98.25]